Protein AF-A0A536Z5J9-F1 (afdb_monomer)

Nearest PDB structures (foldseek):
  4mo4-assembly2_C  TM=9.804E-01  e=2.304E-07  Pseudomonas aeruginosa
  4mo5-assembly2_C  TM=9.767E-01  e=3.404E-07  Pseudomonas aeruginosa
  4mo5-assembly2_D  TM=9.714E-01  e=3.877E-07  Pseudomonas aeruginosa
  4mo4-assembly2_D  TM=9.731E-01  e=4.137E-07  Pseudomonas aeruginosa
  4mo4-assembly1_B  TM=9.718E-01  e=4.712E-07  Pseudomonas aeruginosa

Solvent-accessible surface area (backbone atoms only — not comparable to full-atom values): 5824 Å² total; per-residue (Å²): 75,44,63,95,79,53,61,31,39,45,39,73,42,67,47,68,93,63,78,80,39,84,76,46,75,41,78,40,72,51,55,70,68,57,39,53,53,50,59,55,51,56,46,96,65,85,66,53,69,63,53,50,52,55,50,49,56,54,47,52,54,49,51,52,51,36,51,51,50,41,28,62,76,68,73,48,63,71,90,78,54,93,76,84,90,75,80,60,74,85,49,75,88,133

Foldseek 3Di:
DADPVQQFDKDWDWDDPDPIDTQWIDTDGDDPVLSVLLVVLLDDDPPNVVSVVVSQVVQVVRVVVRVVVGCVVRVHDPVVDPDDDDPGDDSYDD

pLDDT: mean 94.45, std 5.98, range [65.06, 98.25]

Structure (mmCIF, N/CA/C/O backbone):
data_AF-A0A536Z5J9-F1
#
_entry.id   AF-A0A536Z5J9-F1
#
loop_
_atom_site.group_PDB
_atom_site.id
_atom_site.type_symbol
_atom_site.label_atom_id
_atom_site.label_alt_id
_atom_site.label_comp_id
_atom_site.label_asym_id
_atom_site.label_entity_id
_atom_site.label_seq_id
_atom_site.pdbx_PDB_ins_code
_atom_site.Cartn_x
_atom_site.Cartn_y
_atom_site.Cartn_z
_atom_site.occupancy
_atom_site.B_iso_or_equiv
_atom_site.auth_seq_id
_atom_site.auth_comp_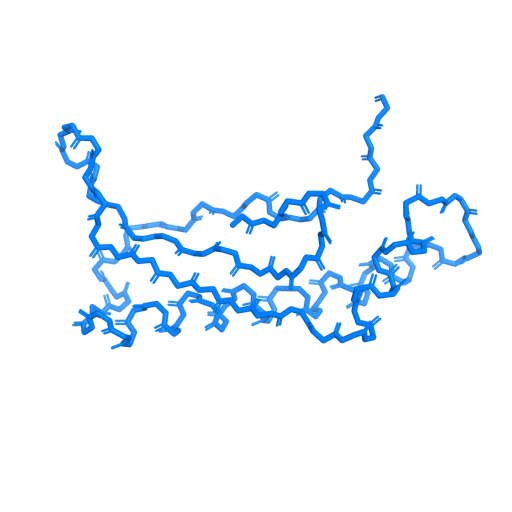id
_atom_site.auth_asym_id
_atom_site.auth_atom_id
_atom_site.pdbx_PDB_model_num
ATOM 1 N N . MET A 1 1 ? 0.590 4.033 2.612 1.00 81.00 1 MET A N 1
ATOM 2 C CA . MET A 1 1 ? 1.557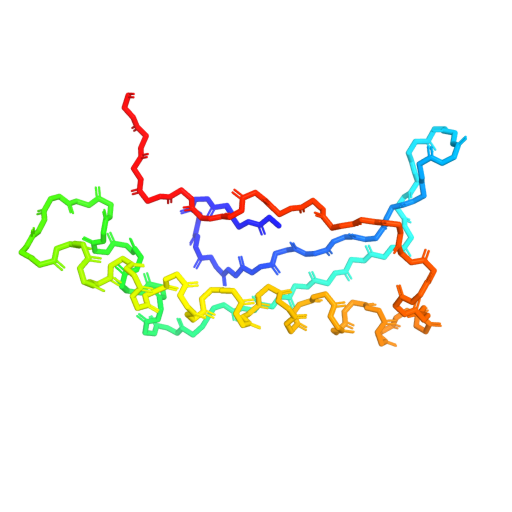 4.930 1.951 1.00 81.00 1 MET A CA 1
ATOM 3 C C . MET A 1 1 ? 2.818 4.126 1.666 1.00 81.00 1 MET A C 1
ATOM 5 O O . MET A 1 1 ? 3.127 3.236 2.442 1.00 81.00 1 MET A O 1
ATOM 9 N N . SER A 1 2 ? 3.508 4.389 0.562 1.00 69.94 2 SER A N 1
ATOM 10 C CA . SER A 1 2 ? 4.846 3.854 0.294 1.00 69.94 2 SER A CA 1
ATOM 11 C C . SER A 1 2 ? 5.704 5.022 -0.162 1.00 69.94 2 SER A C 1
ATOM 13 O O . SER A 1 2 ? 5.394 5.649 -1.176 1.00 69.94 2 SER A O 1
ATOM 15 N N . GLY A 1 3 ? 6.700 5.377 0.647 1.00 70.19 3 GLY A N 1
ATOM 16 C CA . GLY A 1 3 ? 7.596 6.493 0.361 1.00 70.19 3 GLY A CA 1
ATOM 17 C C . GLY A 1 3 ? 8.587 6.184 -0.764 1.00 70.19 3 GLY A C 1
ATOM 18 O O . GLY A 1 3 ? 8.658 5.072 -1.291 1.00 70.19 3 GLY A O 1
ATOM 19 N N . THR A 1 4 ? 9.409 7.173 -1.108 1.00 65.06 4 THR A N 1
ATOM 20 C CA . THR A 1 4 ? 10.461 7.057 -2.136 1.00 65.06 4 THR A CA 1
ATOM 21 C C . THR A 1 4 ? 11.567 6.063 -1.775 1.00 65.06 4 THR A C 1
ATOM 23 O O . THR A 1 4 ? 12.309 5.638 -2.656 1.00 65.06 4 THR A O 1
ATOM 26 N N . SER A 1 5 ? 11.665 5.644 -0.509 1.00 76.06 5 SER A N 1
ATOM 27 C CA . SER A 1 5 ? 12.625 4.631 -0.063 1.00 76.06 5 SER A CA 1
ATOM 28 C C . SER A 1 5 ? 12.279 3.207 -0.526 1.00 76.06 5 SER A C 1
ATOM 30 O O . SER A 1 5 ? 13.148 2.328 -0.512 1.00 76.06 5 SER A O 1
ATOM 32 N N . LEU A 1 6 ? 11.040 2.980 -0.998 1.00 84.38 6 LEU A N 1
ATOM 33 C CA . LEU A 1 6 ? 10.547 1.687 -1.493 1.00 84.38 6 LEU A CA 1
ATOM 34 C C . LEU A 1 6 ? 10.797 0.535 -0.504 1.00 84.38 6 LEU A C 1
ATOM 36 O O . LEU A 1 6 ? 11.127 -0.583 -0.902 1.00 84.38 6 LEU A O 1
ATOM 40 N N . ASP A 1 7 ? 10.692 0.807 0.795 1.00 89.38 7 ASP A N 1
ATOM 41 C CA . ASP A 1 7 ? 10.947 -0.197 1.833 1.00 89.38 7 ASP A CA 1
ATOM 42 C C . ASP A 1 7 ? 9.732 -1.092 2.088 1.00 89.38 7 ASP A C 1
ATOM 44 O O . ASP A 1 7 ? 9.880 -2.259 2.461 1.00 89.38 7 ASP A O 1
ATOM 48 N N . GLY A 1 8 ? 8.526 -0.578 1.847 1.00 94.00 8 GLY A N 1
ATOM 49 C CA . GLY A 1 8 ? 7.293 -1.308 2.087 1.00 94.00 8 GLY A CA 1
ATOM 50 C C . GLY A 1 8 ? 6.050 -0.430 2.082 1.00 94.00 8 GLY A C 1
ATOM 51 O O . GLY A 1 8 ? 6.055 0.707 1.614 1.00 94.00 8 GLY A O 1
ATOM 52 N N . VAL A 1 9 ? 4.977 -0.992 2.629 1.00 96.62 9 VAL A N 1
ATOM 53 C CA . VAL A 1 9 ? 3.680 -0.344 2.804 1.00 96.62 9 VAL A CA 1
ATOM 54 C C . VAL A 1 9 ? 3.504 0.042 4.265 1.00 96.62 9 VAL A C 1
ATOM 56 O O . VAL A 1 9 ? 3.383 -0.827 5.128 1.00 96.62 9 VAL A O 1
ATOM 59 N N . ASP A 1 10 ? 3.397 1.339 4.521 1.00 96.19 10 ASP A N 1
ATOM 60 C CA . ASP A 1 10 ? 2.848 1.869 5.762 1.00 96.19 10 ASP A CA 1
ATOM 61 C C . ASP A 1 10 ? 1.324 1.903 5.680 1.00 96.19 10 ASP A C 1
ATOM 63 O O . ASP A 1 10 ? 0.736 2.400 4.713 1.00 96.19 10 ASP A O 1
ATOM 67 N N . SER A 1 11 ? 0.662 1.406 6.713 1.00 97.06 11 SER A N 1
ATOM 68 C CA . SER A 1 11 ? -0.793 1.411 6.838 1.00 97.06 11 SER A CA 1
ATOM 69 C C . SER A 1 11 ? -1.177 1.974 8.198 1.00 97.06 11 SER A C 1
ATOM 71 O O . SER A 1 11 ? -0.553 1.658 9.211 1.00 97.06 11 SER A O 1
ATOM 73 N N . VAL A 1 12 ? -2.185 2.843 8.211 1.00 97.62 12 VAL A N 1
ATOM 74 C CA . VAL A 1 12 ? -2.685 3.501 9.418 1.00 97.62 12 VAL A CA 1
ATOM 75 C C . VAL A 1 12 ? -4.199 3.430 9.451 1.00 97.62 12 VAL A C 1
ATOM 77 O O . VAL A 1 12 ? -4.854 3.516 8.413 1.00 97.62 12 VAL A O 1
ATOM 80 N N . LEU A 1 13 ? -4.744 3.272 10.652 1.00 98.06 13 LEU A N 1
ATOM 81 C CA . LEU A 1 13 ? -6.173 3.340 10.909 1.00 98.06 13 LEU A CA 1
ATOM 82 C C . LEU A 1 13 ? -6.429 4.620 11.691 1.00 98.06 13 LEU A C 1
ATOM 84 O O . LEU A 1 13 ? -5.785 4.857 12.713 1.00 98.06 13 LEU A O 1
ATOM 88 N N . VAL A 1 14 ? -7.343 5.450 11.203 1.00 97.69 14 VAL A N 1
ATOM 89 C CA . VAL A 1 14 ? -7.579 6.788 11.748 1.00 97.69 14 VAL A CA 1
ATOM 90 C C . VAL A 1 14 ? -9.070 6.978 11.981 1.00 97.69 14 VAL A C 1
ATOM 92 O O . VAL A 1 14 ? -9.880 6.658 11.114 1.00 97.69 14 VAL A O 1
ATOM 95 N N . ASP A 1 15 ? -9.425 7.515 13.143 1.00 96.81 15 ASP A N 1
ATOM 96 C CA . ASP A 1 15 ? -10.755 8.055 13.393 1.00 96.81 15 ASP A CA 1
ATOM 97 C C . ASP A 1 15 ? -10.813 9.505 12.909 1.00 96.81 15 ASP A C 1
ATOM 99 O O . ASP A 1 15 ? -10.010 10.345 13.324 1.00 96.81 15 ASP A O 1
ATOM 103 N N . LEU A 1 16 ? -11.762 9.785 12.018 1.00 96.06 16 LEU A N 1
ATOM 104 C CA . LEU A 1 16 ? -11.957 11.087 11.382 1.00 96.06 16 LEU A CA 1
ATOM 105 C C . LEU A 1 16 ? -13.302 11.732 11.746 1.00 96.06 16 LEU A C 1
ATOM 107 O O . LEU A 1 16 ? -13.690 12.717 11.127 1.00 96.06 16 LEU A O 1
ATOM 111 N N . ARG A 1 17 ? -14.033 11.211 12.743 1.00 94.38 17 ARG A N 1
ATOM 112 C CA . ARG A 1 17 ? -15.322 11.794 13.177 1.00 94.38 17 ARG A CA 1
ATOM 113 C C . ARG A 1 17 ? -15.178 13.186 13.807 1.00 94.38 17 ARG A C 1
ATOM 115 O O . ARG A 1 17 ? -16.161 13.909 13.925 1.00 94.38 17 ARG A O 1
ATOM 122 N N . GLY A 1 18 ? -13.965 13.558 14.208 1.00 93.94 18 GLY A N 1
ATOM 123 C CA . GLY A 1 18 ? -13.611 14.873 14.734 1.00 93.94 18 GLY A CA 1
ATOM 124 C C . GLY A 1 18 ? -12.170 15.222 14.376 1.00 93.94 18 GLY A C 1
ATOM 125 O O . GLY A 1 18 ? -11.750 15.062 13.231 1.00 93.94 18 GLY A O 1
ATOM 126 N N . ARG A 1 19 ? -11.377 15.670 15.359 1.00 96.38 19 ARG A N 1
ATOM 127 C CA . ARG A 1 19 ? -9.931 15.825 15.152 1.00 96.38 19 ARG A CA 1
ATOM 128 C C . ARG A 1 19 ? -9.324 14.453 14.807 1.00 96.38 19 ARG A C 1
ATOM 130 O O . ARG A 1 19 ? -9.590 13.512 15.554 1.00 96.38 19 ARG A O 1
ATOM 137 N N . PRO A 1 20 ? -8.504 14.336 13.743 1.00 96.81 20 PRO A N 1
ATOM 138 C CA . PRO A 1 20 ? -7.905 13.064 13.362 1.00 96.81 20 PRO A CA 1
ATOM 139 C C . PRO A 1 20 ? -7.175 12.397 14.528 1.00 96.81 20 PRO A C 1
ATOM 141 O O . PRO A 1 20 ? -6.316 13.016 15.162 1.00 96.81 20 PRO A O 1
ATOM 144 N N . PHE A 1 21 ? -7.515 11.137 14.792 1.00 96.88 21 PHE A N 1
ATOM 145 C CA . PHE A 1 21 ? -6.921 10.344 15.864 1.00 96.88 21 PHE A CA 1
ATOM 146 C C . PHE A 1 21 ? -6.407 9.007 15.328 1.00 96.88 21 PHE A C 1
ATOM 148 O O . PHE A 1 21 ? -7.146 8.256 14.693 1.00 96.88 21 PHE A O 1
ATOM 155 N N . LEU A 1 22 ? -5.129 8.706 15.573 1.00 97.19 22 LEU A N 1
ATOM 156 C CA . LEU A 1 22 ? -4.492 7.471 15.119 1.00 97.19 22 LEU A CA 1
ATOM 157 C C . LEU A 1 22 ? -4.904 6.301 16.022 1.00 97.19 22 LEU A C 1
ATOM 159 O O . LEU A 1 22 ? -4.532 6.254 17.190 1.00 97.19 22 LEU A O 1
ATOM 163 N N . LEU A 1 23 ? -5.636 5.342 15.461 1.00 96.56 23 LEU A N 1
ATOM 164 C CA . LEU A 1 23 ? -6.087 4.130 16.148 1.00 96.56 23 LEU A CA 1
ATOM 165 C C . LEU A 1 23 ? -5.063 2.993 16.064 1.00 96.56 23 LEU A C 1
ATOM 167 O O . LEU A 1 23 ? -4.991 2.148 16.953 1.00 96.56 23 LEU A O 1
ATOM 171 N N . GLY A 1 24 ? -4.278 2.953 14.988 1.00 96.50 24 GLY A N 1
ATOM 172 C CA . GLY A 1 24 ? -3.328 1.874 14.761 1.00 96.50 24 GLY A CA 1
ATOM 173 C C . GLY A 1 24 ? -2.406 2.125 13.583 1.00 96.50 24 GLY A C 1
ATOM 174 O O . GLY A 1 24 ? -2.715 2.915 12.691 1.00 96.50 24 GLY A O 1
ATOM 175 N N . ALA A 1 25 ? -1.275 1.425 13.586 1.00 97.00 25 ALA A N 1
ATOM 176 C CA . ALA A 1 25 ? -0.291 1.466 12.516 1.00 97.00 25 ALA A CA 1
ATOM 177 C C . ALA A 1 25 ? 0.359 0.092 12.312 1.00 97.00 25 ALA A C 1
ATOM 179 O O . ALA A 1 25 ? 0.600 -0.674 13.260 1.00 97.00 25 ALA A O 1
ATOM 180 N N . ALA A 1 26 ? 0.671 -0.211 11.058 1.00 96.00 26 ALA A N 1
ATOM 181 C CA . ALA A 1 26 ? 1.374 -1.417 10.664 1.00 96.00 26 ALA A CA 1
ATOM 182 C C . ALA A 1 26 ? 2.247 -1.160 9.434 1.00 96.00 26 ALA A C 1
ATOM 184 O O . ALA A 1 26 ? 1.897 -0.368 8.558 1.00 96.00 26 ALA A O 1
ATOM 185 N N . PHE A 1 27 ? 3.360 -1.885 9.376 1.00 95.75 27 PHE A N 1
ATOM 186 C CA . PHE A 1 27 ? 4.296 -1.872 8.263 1.00 95.75 27 PHE A CA 1
ATOM 187 C C . PHE A 1 27 ? 4.376 -3.262 7.630 1.00 95.75 27 PHE A C 1
ATOM 189 O O . PHE A 1 27 ? 4.440 -4.278 8.332 1.00 95.75 27 PHE A O 1
ATOM 196 N N . LEU A 1 28 ? 4.386 -3.305 6.301 1.00 96.31 28 LEU A N 1
ATOM 197 C CA . LEU A 1 28 ? 4.584 -4.518 5.517 1.00 96.31 28 LEU A CA 1
ATOM 198 C C . LEU A 1 28 ? 5.760 -4.310 4.552 1.00 96.31 28 LEU A C 1
ATOM 200 O O . LEU A 1 28 ? 5.604 -3.551 3.595 1.00 96.31 28 LEU A O 1
ATOM 204 N N . PRO A 1 29 ? 6.911 -4.980 4.749 1.00 95.94 29 PRO A N 1
ATOM 205 C CA . PRO A 1 29 ? 8.060 -4.797 3.870 1.00 95.94 29 PRO A CA 1
ATOM 206 C C . PRO A 1 29 ? 7.778 -5.316 2.461 1.00 95.94 29 PRO A C 1
ATOM 208 O O . PRO A 1 29 ? 7.090 -6.329 2.283 1.00 95.94 29 PRO A O 1
ATOM 211 N N . TYR A 1 30 ? 8.359 -4.660 1.459 1.00 95.50 30 TYR A N 1
ATOM 212 C CA . TYR A 1 30 ? 8.299 -5.156 0.089 1.00 95.50 30 TYR A CA 1
ATOM 213 C C . TYR A 1 30 ? 9.179 -6.391 -0.118 1.00 95.50 30 TYR A C 1
ATOM 215 O O . TYR A 1 30 ? 10.289 -6.472 0.421 1.00 95.50 30 TYR A O 1
ATOM 223 N N . PRO A 1 31 ? 8.740 -7.341 -0.965 1.00 96.25 31 PRO A N 1
ATOM 224 C CA . PRO A 1 31 ? 9.641 -8.329 -1.534 1.00 96.25 31 PRO A CA 1
ATOM 225 C C . PRO A 1 31 ? 10.804 -7.638 -2.254 1.00 96.25 31 PRO A C 1
ATOM 227 O O . PRO A 1 31 ? 10.613 -6.656 -2.977 1.00 96.25 31 PRO A O 1
ATOM 230 N N . LYS A 1 32 ? 12.022 -8.173 -2.102 1.00 95.38 32 LYS A N 1
ATOM 231 C CA . LYS A 1 32 ? 13.224 -7.613 -2.750 1.00 95.38 32 LYS A CA 1
ATOM 232 C C . LYS A 1 32 ? 13.073 -7.512 -4.276 1.00 95.38 32 LYS A C 1
ATOM 234 O O . LYS A 1 32 ? 13.540 -6.545 -4.871 1.00 95.38 32 LYS A O 1
ATOM 239 N N . SER A 1 33 ? 12.395 -8.483 -4.893 1.00 96.12 33 SER A N 1
ATOM 240 C CA . SER A 1 33 ? 12.086 -8.515 -6.331 1.00 96.12 33 SER A CA 1
ATOM 241 C C . SER A 1 33 ? 11.206 -7.345 -6.770 1.00 96.12 33 SER A C 1
ATOM 243 O O . SER A 1 33 ? 11.490 -6.697 -7.779 1.00 96.12 33 SER A O 1
ATOM 245 N N . LEU A 1 34 ? 10.167 -7.041 -5.991 1.00 96.00 34 LEU A N 1
ATOM 246 C CA . LEU A 1 34 ? 9.281 -5.919 -6.263 1.00 96.00 34 LEU A CA 1
ATOM 247 C C . LEU A 1 34 ? 10.023 -4.593 -6.109 1.00 96.00 34 LEU A C 1
ATOM 249 O O . LEU A 1 34 ? 9.957 -3.760 -7.008 1.00 96.00 34 LEU A O 1
ATOM 253 N N . LYS A 1 35 ? 10.806 -4.427 -5.032 1.00 95.31 35 LYS A N 1
ATOM 254 C CA . LYS A 1 35 ? 11.645 -3.232 -4.835 1.00 95.31 35 LYS A CA 1
ATOM 255 C C . LYS A 1 35 ? 12.567 -2.990 -6.034 1.00 95.31 35 LYS A C 1
ATOM 257 O O . LYS A 1 35 ? 12.613 -1.878 -6.550 1.00 95.31 35 LYS A O 1
ATOM 262 N N . ALA A 1 36 ? 13.250 -4.030 -6.516 1.00 94.62 36 ALA A N 1
ATOM 263 C CA . ALA A 1 36 ? 14.118 -3.934 -7.690 1.00 94.62 36 ALA A CA 1
ATOM 264 C C . ALA A 1 36 ? 13.345 -3.556 -8.966 1.00 94.62 36 ALA A C 1
ATOM 266 O O . ALA A 1 36 ? 13.813 -2.737 -9.755 1.00 94.62 36 ALA A O 1
ATOM 267 N N . THR A 1 37 ? 12.146 -4.112 -9.153 1.00 95.19 37 THR A N 1
ATOM 268 C CA . THR A 1 37 ? 11.290 -3.792 -10.304 1.00 95.19 37 THR A CA 1
ATOM 269 C C . THR A 1 37 ? 10.839 -2.335 -10.282 1.00 95.19 37 THR A C 1
ATOM 271 O O . THR A 1 37 ? 10.940 -1.659 -11.301 1.00 95.19 37 THR A O 1
ATOM 274 N N . LEU A 1 38 ? 10.396 -1.836 -9.127 1.00 94.38 38 LEU A N 1
ATOM 275 C CA . LEU A 1 38 ? 9.949 -0.452 -8.964 1.00 94.38 38 LEU A CA 1
ATOM 276 C C . LEU A 1 38 ? 11.099 0.542 -9.158 1.00 94.38 38 LEU A C 1
ATOM 278 O O . LEU A 1 38 ? 10.934 1.509 -9.895 1.00 94.38 38 LEU A O 1
ATOM 282 N N . LEU A 1 39 ? 12.281 0.255 -8.597 1.00 94.00 39 LEU A N 1
ATOM 283 C CA . LEU A 1 39 ? 13.486 1.060 -8.827 1.00 94.00 39 LEU A CA 1
ATOM 284 C C . LEU A 1 39 ? 13.839 1.144 -10.314 1.00 94.00 39 LEU A C 1
ATOM 286 O O . LEU A 1 39 ? 14.139 2.221 -10.817 1.00 94.00 39 LEU A O 1
ATOM 290 N N . ALA A 1 40 ? 13.767 0.024 -11.033 1.00 94.00 40 ALA A N 1
ATOM 291 C CA . ALA A 1 40 ? 14.056 -0.001 -12.462 1.00 94.00 40 ALA A CA 1
ATOM 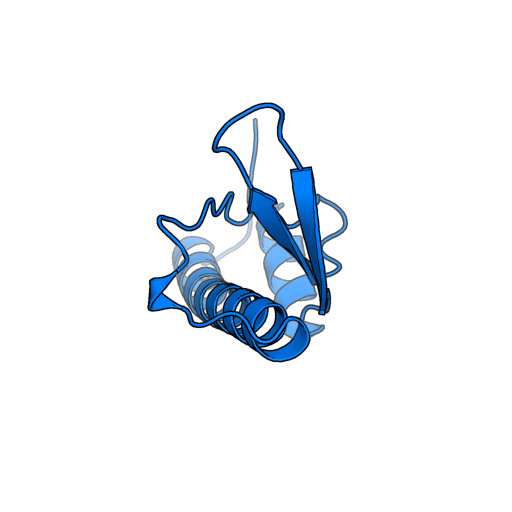292 C C . ALA A 1 40 ? 13.017 0.755 -13.309 1.00 94.00 40 ALA A C 1
ATOM 294 O O . ALA A 1 40 ? 13.339 1.148 -14.423 1.00 94.00 40 ALA A O 1
ATOM 295 N N . LEU A 1 41 ? 11.789 0.940 -12.811 1.00 94.56 41 LEU A N 1
ATOM 296 C CA . LEU A 1 41 ? 10.743 1.713 -13.487 1.00 94.56 41 LEU A CA 1
ATOM 297 C C . LEU A 1 41 ? 10.871 3.230 -13.251 1.00 94.56 41 LEU A C 1
ATOM 299 O O . LEU A 1 41 ? 10.227 4.009 -13.957 1.00 94.56 41 LEU A O 1
ATOM 303 N N . HIS A 1 42 ? 11.701 3.676 -12.301 1.00 93.25 42 HIS A N 1
ATOM 304 C CA . HIS A 1 42 ? 11.986 5.106 -12.128 1.00 93.25 42 HIS A CA 1
ATOM 305 C C . HIS A 1 42 ? 12.711 5.693 -13.348 1.00 93.25 42 HIS A C 1
ATOM 307 O O . HIS A 1 42 ? 12.441 6.829 -13.743 1.00 93.25 42 HIS A O 1
ATOM 313 N N . GLU A 1 43 ? 13.554 4.885 -13.990 1.00 92.69 43 GLU A N 1
ATOM 314 C CA . GLU A 1 43 ? 14.285 5.225 -15.209 1.00 92.69 43 GLU A CA 1
ATOM 315 C C . GLU A 1 43 ? 13.587 4.692 -16.458 1.00 92.69 43 GLU A C 1
ATOM 317 O O . GLU A 1 43 ? 12.896 3.676 -16.402 1.00 92.69 43 GLU A O 1
ATOM 322 N N . THR A 1 44 ? 13.804 5.354 -17.600 1.00 93.38 44 THR A N 1
ATOM 323 C CA . THR A 1 44 ? 13.310 4.859 -18.890 1.00 93.38 44 THR A CA 1
ATOM 324 C C . THR A 1 44 ? 13.975 3.523 -19.231 1.00 93.38 44 THR A C 1
ATOM 326 O O . THR A 1 44 ? 15.198 3.429 -19.317 1.00 93.38 44 THR A O 1
ATOM 329 N N . SER A 1 4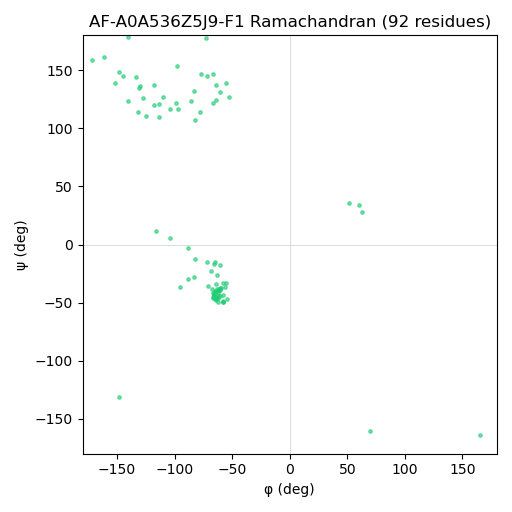5 ? 13.179 2.490 -19.488 1.00 91.62 45 SER A N 1
ATOM 330 C CA . SER A 1 45 ? 13.652 1.153 -19.852 1.00 91.62 45 SER A CA 1
ATOM 331 C C . SER A 1 45 ? 12.781 0.499 -20.934 1.00 91.62 45 SER A C 1
ATOM 333 O O . SER A 1 45 ? 11.833 1.093 -21.442 1.00 91.62 45 SER A O 1
ATOM 335 N N . ARG A 1 46 ? 13.130 -0.719 -21.367 1.00 95.50 46 ARG A N 1
ATOM 336 C CA . ARG A 1 46 ? 12.293 -1.481 -22.309 1.00 95.50 46 ARG A CA 1
ATOM 337 C C . ARG A 1 46 ? 11.093 -2.090 -21.582 1.00 95.50 46 ARG A C 1
ATOM 339 O O . ARG A 1 46 ? 11.214 -2.512 -20.433 1.00 95.50 46 ARG A O 1
ATOM 346 N N . ASP A 1 47 ? 9.977 -2.186 -22.304 1.00 95.44 47 ASP A N 1
ATOM 347 C CA . AS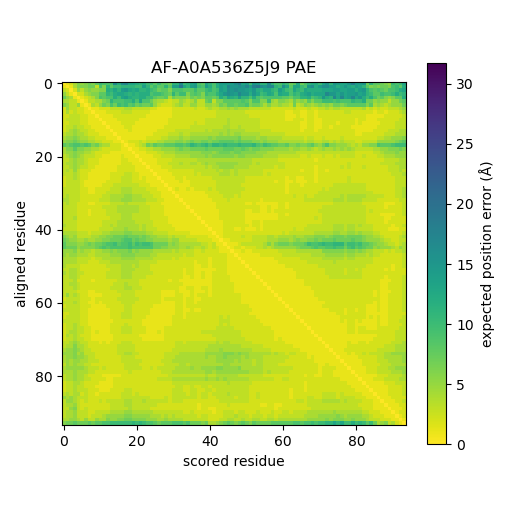P A 1 47 ? 8.765 -2.896 -21.871 1.00 95.44 47 ASP A CA 1
ATOM 348 C C . ASP A 1 47 ? 8.135 -2.356 -20.565 1.00 95.44 47 ASP A C 1
ATOM 350 O O . ASP A 1 47 ? 7.585 -3.092 -19.744 1.00 95.44 47 ASP A O 1
ATOM 354 N N . GLU A 1 48 ? 8.223 -1.039 -20.343 1.00 95.75 48 GLU A N 1
ATOM 355 C CA . GLU A 1 48 ? 7.783 -0.407 -19.087 1.00 95.75 48 GLU A CA 1
ATOM 356 C C . GLU A 1 48 ? 6.304 -0.620 -18.790 1.00 95.75 48 GLU A C 1
ATOM 358 O O . GLU A 1 48 ? 5.946 -0.818 -17.635 1.00 95.75 48 GLU A O 1
ATOM 363 N N . LEU A 1 49 ? 5.445 -0.600 -19.812 1.00 96.50 49 LEU A N 1
ATOM 364 C CA . LEU A 1 49 ? 4.000 -0.740 -19.629 1.00 96.50 49 LEU A CA 1
ATOM 365 C C . LEU A 1 49 ? 3.637 -2.114 -19.063 1.00 96.50 49 LEU A C 1
ATOM 367 O O . LEU A 1 49 ? 2.891 -2.204 -18.088 1.00 96.50 49 LEU A O 1
ATOM 371 N N . HIS A 1 50 ? 4.195 -3.181 -19.639 1.00 97.31 50 HIS A N 1
ATOM 372 C CA . HIS A 1 50 ? 3.954 -4.539 -19.170 1.00 97.31 50 HIS A CA 1
ATOM 373 C C . HIS A 1 50 ? 4.509 -4.738 -17.755 1.00 97.31 50 HIS A C 1
ATOM 375 O O . HIS A 1 50 ? 3.802 -5.208 -16.861 1.00 97.31 50 HIS A O 1
ATOM 381 N N . ARG A 1 51 ? 5.750 -4.298 -17.519 1.00 96.44 51 ARG A N 1
ATOM 382 C CA . ARG A 1 51 ? 6.403 -4.401 -16.207 1.00 96.44 51 ARG A CA 1
ATOM 383 C C . ARG A 1 51 ? 5.668 -3.601 -15.129 1.00 96.44 51 ARG A C 1
ATOM 385 O O . ARG A 1 51 ? 5.480 -4.110 -14.026 1.00 96.44 51 ARG A O 1
ATOM 392 N N . ALA A 1 52 ? 5.215 -2.387 -15.445 1.00 96.94 52 ALA A N 1
ATOM 393 C CA . ALA A 1 52 ? 4.434 -1.555 -14.535 1.00 96.94 52 ALA A CA 1
ATOM 394 C C . ALA A 1 52 ? 3.071 -2.182 -14.218 1.00 96.94 52 ALA A C 1
ATOM 396 O O . ALA A 1 52 ? 2.655 -2.168 -13.062 1.00 96.94 52 ALA A O 1
ATOM 397 N N . ALA A 1 53 ? 2.400 -2.788 -15.204 1.00 97.81 53 ALA A N 1
ATOM 398 C CA . ALA A 1 53 ? 1.137 -3.487 -14.979 1.00 97.81 53 ALA A CA 1
ATOM 399 C C . ALA A 1 53 ? 1.306 -4.685 -14.027 1.00 97.81 53 ALA A C 1
ATOM 401 O O . ALA A 1 53 ? 0.546 -4.823 -13.067 1.00 97.81 53 ALA A O 1
ATOM 402 N N . LEU A 1 54 ? 2.334 -5.515 -14.240 1.00 98.00 54 LEU A N 1
ATOM 403 C CA . LEU A 1 54 ? 2.630 -6.650 -13.359 1.00 98.00 54 LEU A CA 1
ATOM 404 C C . LEU A 1 54 ? 2.985 -6.197 -11.936 1.00 98.00 54 LEU A C 1
ATOM 406 O O . LEU A 1 54 ? 2.430 -6.722 -10.968 1.00 98.00 54 LEU A O 1
ATOM 410 N N . ALA A 1 55 ? 3.845 -5.183 -11.803 1.00 97.00 55 ALA A N 1
ATOM 411 C CA . ALA A 1 55 ? 4.189 -4.598 -10.509 1.00 97.00 55 ALA A CA 1
ATOM 412 C C . ALA A 1 55 ? 2.960 -3.995 -9.804 1.00 97.00 55 ALA A C 1
ATOM 414 O O . ALA A 1 55 ? 2.808 -4.151 -8.594 1.00 97.00 55 ALA A O 1
ATOM 415 N N . GLY A 1 56 ? 2.048 -3.360 -10.545 1.00 97.50 56 GLY A N 1
ATOM 416 C CA . GLY A 1 56 ? 0.796 -2.817 -10.013 1.00 97.50 56 GLY A CA 1
ATOM 417 C C . GLY A 1 56 ? -0.136 -3.891 -9.440 1.00 97.50 56 GLY A C 1
ATOM 418 O O . GLY A 1 56 ? -0.739 -3.687 -8.386 1.00 97.50 56 GLY A O 1
ATOM 419 N N . ILE A 1 57 ? -0.214 -5.062 -10.081 1.00 98.19 57 ILE A N 1
ATOM 420 C CA . ILE A 1 57 ? -0.967 -6.216 -9.563 1.00 98.19 57 ILE A CA 1
ATOM 421 C C . ILE A 1 57 ? -0.335 -6.747 -8.269 1.00 98.19 57 ILE A C 1
ATOM 423 O O . ILE A 1 57 ? -1.043 -7.101 -7.327 1.00 98.19 57 ILE A O 1
ATOM 427 N N . GLU A 1 58 ? 0.993 -6.824 -8.202 1.00 97.69 58 GLU A N 1
ATOM 428 C CA . GLU A 1 58 ? 1.680 -7.261 -6.984 1.00 97.69 58 GLU A CA 1
ATOM 429 C C . GLU A 1 58 ? 1.483 -6.261 -5.833 1.00 97.69 58 GLU A C 1
ATOM 431 O O . GLU A 1 58 ? 1.151 -6.655 -4.712 1.00 97.69 58 GLU A O 1
ATOM 436 N N . LEU A 1 59 ? 1.599 -4.962 -6.123 1.00 97.12 59 LEU A N 1
ATOM 437 C CA . LEU A 1 59 ? 1.363 -3.889 -5.161 1.00 97.12 59 LEU A CA 1
ATOM 438 C C . LEU A 1 59 ? -0.065 -3.897 -4.616 1.00 97.12 59 LEU A C 1
ATOM 440 O O . LEU A 1 59 ? -0.240 -3.784 -3.406 1.00 97.12 59 LEU A O 1
ATOM 444 N N . SER A 1 60 ? -1.085 -4.074 -5.462 1.00 97.44 60 SER A N 1
ATOM 445 C CA . SER A 1 60 ? -2.480 -4.085 -5.002 1.00 97.44 60 SER A CA 1
ATOM 446 C C . SER A 1 60 ? -2.748 -5.213 -4.001 1.00 97.44 60 SER A C 1
ATOM 448 O O . SER A 1 60 ? -3.395 -4.990 -2.976 1.00 97.44 60 SER A O 1
ATOM 450 N N . ARG A 1 61 ? -2.163 -6.397 -4.225 1.00 97.94 61 ARG A N 1
ATOM 451 C CA . ARG A 1 61 ? -2.216 -7.519 -3.273 1.00 97.94 61 ARG A CA 1
ATOM 452 C C . ARG A 1 61 ? -1.502 -7.195 -1.963 1.00 97.94 61 ARG A C 1
ATOM 454 O O . ARG A 1 61 ? -1.998 -7.553 -0.897 1.00 97.94 61 ARG A O 1
ATOM 461 N N . LEU A 1 62 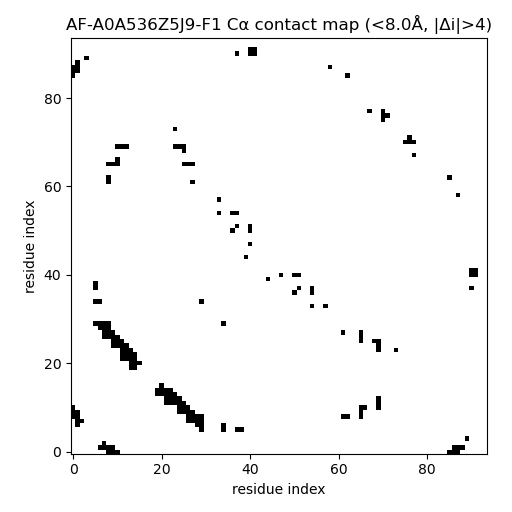? -0.357 -6.515 -2.019 1.00 97.25 62 LEU A N 1
ATOM 462 C CA . LEU A 1 62 ? 0.360 -6.080 -0.817 1.00 97.25 62 LEU A CA 1
ATOM 463 C C . LEU A 1 62 ? -0.412 -5.011 -0.041 1.00 97.25 62 LEU A C 1
ATOM 465 O O . LEU A 1 62 ? -0.433 -5.068 1.184 1.00 97.25 62 LEU A O 1
ATOM 469 N N . TYR A 1 63 ? -1.082 -4.082 -0.721 1.00 97.75 63 TYR A N 1
ATOM 470 C CA . TYR A 1 63 ? -1.930 -3.082 -0.075 1.00 97.75 63 TYR A CA 1
ATOM 471 C C . TYR A 1 63 ? -3.130 -3.721 0.621 1.00 97.75 63 TYR A C 1
ATOM 473 O O . TYR A 1 63 ? -3.383 -3.400 1.781 1.00 97.75 63 TYR A O 1
ATOM 481 N N . ALA A 1 64 ? -3.811 -4.664 -0.039 1.00 97.88 64 ALA A N 1
ATOM 482 C CA . ALA A 1 64 ? -4.888 -5.436 0.579 1.00 97.88 64 ALA A CA 1
ATOM 483 C C . ALA A 1 64 ? -4.384 -6.178 1.826 1.00 97.88 64 ALA A C 1
ATOM 485 O O . ALA A 1 64 ? -4.915 -5.999 2.917 1.00 97.88 64 ALA A O 1
ATOM 486 N N . LYS A 1 65 ? -3.258 -6.891 1.703 1.00 97.94 65 LYS A N 1
ATOM 487 C CA . LYS A 1 65 ? -2.631 -7.603 2.823 1.00 97.94 65 LYS A CA 1
ATOM 488 C C . LYS A 1 65 ? -2.213 -6.679 3.970 1.00 97.94 65 LYS A C 1
ATOM 490 O O . LYS A 1 65 ? -2.284 -7.078 5.129 1.00 97.94 65 LYS A O 1
ATOM 495 N N . ALA A 1 66 ? -1.724 -5.477 3.670 1.00 97.44 66 ALA A N 1
ATOM 496 C CA . ALA A 1 66 ? -1.362 -4.495 4.687 1.00 97.44 66 ALA A CA 1
ATOM 497 C C . ALA A 1 66 ? -2.604 -3.995 5.441 1.00 97.44 66 ALA A C 1
ATOM 499 O O . ALA A 1 66 ? -2.564 -3.904 6.666 1.00 97.44 66 ALA A O 1
ATOM 500 N N . ALA A 1 67 ? -3.707 -3.738 4.727 1.00 97.75 67 ALA A N 1
ATOM 501 C CA . ALA A 1 67 ? -4.982 -3.370 5.333 1.00 97.75 67 ALA A CA 1
ATOM 502 C C . ALA A 1 67 ? -5.528 -4.496 6.226 1.00 97.75 67 ALA A C 1
ATOM 504 O O . ALA A 1 67 ? -5.820 -4.243 7.393 1.00 97.75 67 ALA A O 1
ATOM 505 N N . ASP A 1 68 ? -5.570 -5.735 5.729 1.00 97.62 68 ASP A N 1
ATOM 506 C CA . ASP A 1 68 ? -6.037 -6.893 6.502 1.00 97.62 68 ASP A CA 1
ATOM 507 C C . ASP A 1 68 ? -5.209 -7.077 7.778 1.00 97.62 68 ASP A C 1
ATOM 509 O O . ASP A 1 68 ? -5.757 -7.132 8.876 1.00 97.62 68 ASP A O 1
ATOM 513 N N . ARG A 1 69 ? -3.873 -7.051 7.666 1.00 97.38 69 ARG A N 1
ATOM 514 C CA . ARG A 1 69 ? -2.976 -7.172 8.826 1.00 97.38 69 ARG A CA 1
ATOM 515 C C . ARG A 1 69 ? -3.169 -6.065 9.851 1.00 97.38 69 ARG A C 1
ATOM 517 O O . ARG A 1 69 ? -3.06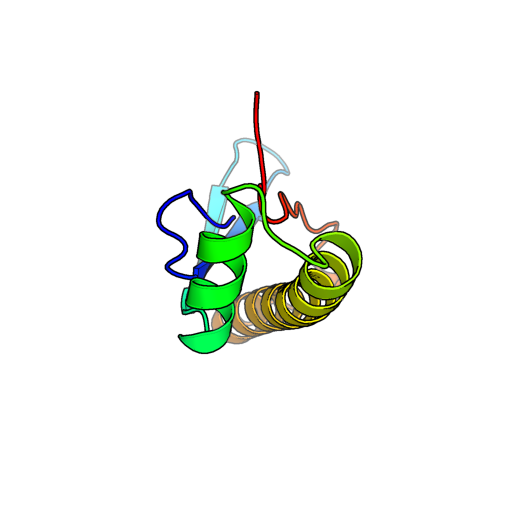2 -6.324 11.046 1.00 97.38 69 ARG A O 1
ATOM 524 N N . LEU A 1 70 ? -3.397 -4.832 9.405 1.00 98.25 70 LEU A N 1
ATOM 525 C CA . LEU A 1 70 ? -3.662 -3.711 10.299 1.00 98.25 70 LEU A CA 1
ATOM 526 C C . LEU A 1 70 ? -4.969 -3.933 11.071 1.00 98.25 70 LEU A C 1
ATOM 528 O O . LEU A 1 70 ? -5.003 -3.746 12.285 1.00 98.25 70 LEU A O 1
ATOM 532 N N . LEU A 1 71 ? -6.024 -4.355 10.377 1.00 98.00 71 LEU A N 1
ATOM 533 C CA . LEU A 1 71 ? -7.328 -4.613 10.979 1.00 98.00 71 LEU A CA 1
ATOM 534 C C . LEU A 1 71 ? -7.292 -5.797 11.947 1.00 98.00 71 LEU A C 1
ATOM 536 O O . LEU A 1 71 ? -7.760 -5.665 13.076 1.00 98.00 71 LEU A O 1
ATOM 540 N N . GLU A 1 72 ? -6.667 -6.907 11.551 1.00 97.38 72 GLU A N 1
ATOM 541 C CA . GLU A 1 72 ? -6.453 -8.084 12.398 1.00 97.38 72 GLU A CA 1
ATOM 542 C C . GLU A 1 72 ? -5.667 -7.727 13.663 1.00 97.38 72 GLU A C 1
ATOM 544 O O . GLU A 1 72 ? -6.104 -8.031 14.772 1.00 97.38 72 GLU A O 1
ATOM 549 N N . LYS A 1 73 ? -4.541 -7.015 13.513 1.00 97.06 73 LYS A N 1
ATOM 550 C CA . LYS A 1 73 ? -3.678 -6.600 14.630 1.00 97.06 73 LYS A CA 1
ATOM 551 C C . LYS A 1 73 ? -4.422 -5.759 15.670 1.00 97.06 73 LYS A C 1
ATOM 553 O O . LYS A 1 73 ? -4.093 -5.832 16.851 1.00 97.06 73 LYS A O 1
ATOM 558 N N . HIS A 1 74 ? -5.390 -4.955 15.239 1.00 95.88 74 HIS A N 1
ATOM 559 C CA . HIS A 1 74 ? -6.157 -4.066 16.112 1.00 95.88 74 HIS A CA 1
ATOM 560 C C . HIS A 1 74 ? -7.573 -4.582 16.424 1.00 95.88 74 HIS A C 1
ATOM 562 O O . HIS A 1 74 ? -8.341 -3.878 17.076 1.00 95.88 74 HIS A O 1
ATOM 568 N N . GLY A 1 75 ? -7.927 -5.798 15.990 1.00 96.19 75 GLY A N 1
ATOM 569 C CA . GLY A 1 75 ? -9.233 -6.409 16.251 1.00 96.19 75 GLY A CA 1
ATOM 570 C C . GLY A 1 75 ? -10.416 -5.649 15.638 1.00 96.19 75 GLY A C 1
ATOM 571 O O . GLY A 1 75 ? -11.518 -5.687 16.185 1.00 96.19 75 GLY A O 1
ATOM 572 N N . ILE A 1 76 ? -10.206 -4.933 14.530 1.00 96.38 76 ILE A N 1
ATOM 573 C CA . ILE A 1 76 ? -11.231 -4.098 13.896 1.00 96.38 76 ILE A CA 1
ATOM 574 C C . ILE A 1 76 ? -11.870 -4.851 12.723 1.00 96.38 76 ILE A C 1
ATOM 576 O O . ILE A 1 76 ? -11.176 -5.205 11.774 1.00 96.38 76 ILE A O 1
ATOM 580 N N . PRO A 1 77 ? -13.196 -5.068 12.717 1.00 96.81 77 PRO A N 1
ATOM 581 C CA . PRO A 1 77 ? -13.878 -5.643 11.563 1.00 96.81 77 PRO A CA 1
ATOM 582 C C . PRO A 1 77 ? -13.786 -4.729 10.334 1.00 96.81 77 PRO A C 1
ATOM 584 O O . PRO A 1 77 ? -14.066 -3.536 10.439 1.00 96.81 77 PRO A O 1
ATOM 587 N N . ALA A 1 78 ? -13.521 -5.290 9.150 1.00 96.81 78 ALA A N 1
ATOM 588 C CA . ALA A 1 78 ? -13.443 -4.520 7.900 1.00 96.81 78 ALA A CA 1
ATOM 589 C C . ALA A 1 78 ? -14.711 -3.698 7.600 1.00 96.81 78 ALA A C 1
ATOM 591 O O . ALA A 1 78 ? -14.616 -2.578 7.111 1.00 96.81 78 ALA A O 1
ATOM 592 N N . ARG A 1 79 ? -15.898 -4.195 7.984 1.00 97.50 79 ARG A N 1
ATOM 593 C CA . ARG A 1 79 ? -17.177 -3.465 7.852 1.00 97.50 79 ARG A CA 1
ATOM 594 C C . ARG A 1 79 ? -17.237 -2.140 8.629 1.00 97.50 79 ARG A C 1
ATOM 596 O O . ARG A 1 79 ? -18.122 -1.337 8.369 1.00 97.50 79 ARG A O 1
ATOM 603 N N . ASN A 1 80 ? -16.340 -1.933 9.595 1.00 96.38 80 ASN A N 1
ATOM 604 C CA . ASN A 1 80 ? -16.256 -0.698 10.376 1.00 96.38 80 ASN A CA 1
ATOM 605 C C . ASN A 1 80 ? -15.347 0.352 9.710 1.00 96.38 80 ASN A C 1
ATOM 607 O O . ASN A 1 80 ? -15.201 1.451 10.240 1.00 96.38 80 ASN A O 1
ATOM 611 N N . VAL A 1 81 ? -14.717 0.025 8.578 1.00 97.38 81 VAL A N 1
ATOM 612 C CA . VAL A 1 81 ? -13.886 0.944 7.797 1.00 97.38 81 VAL A CA 1
ATOM 613 C C . VAL A 1 81 ? -14.724 1.521 6.663 1.00 97.38 81 VAL A C 1
ATOM 615 O O . VAL A 1 81 ? -15.154 0.792 5.774 1.00 97.38 81 VAL A O 1
ATOM 618 N N . SER A 1 82 ? -14.935 2.837 6.666 1.00 97.62 82 SER A N 1
ATOM 619 C CA . SER A 1 82 ? -15.744 3.497 5.632 1.00 97.62 82 SER A CA 1
ATOM 620 C C . SER A 1 82 ? -15.057 3.539 4.264 1.00 97.62 82 SER A C 1
ATOM 622 O O . SER A 1 82 ? -15.727 3.462 3.239 1.00 97.62 82 SER A O 1
ATOM 624 N N . ALA A 1 83 ? -13.731 3.709 4.236 1.00 97.31 83 ALA A N 1
ATOM 625 C CA . ALA A 1 83 ? -12.945 3.805 3.008 1.00 97.31 83 ALA A CA 1
ATOM 626 C C . ALA A 1 83 ? -11.456 3.531 3.269 1.00 97.31 83 ALA A C 1
ATOM 628 O O . ALA A 1 83 ? -10.974 3.665 4.394 1.00 97.31 83 ALA A O 1
ATOM 629 N N . ILE A 1 84 ? -10.716 3.217 2.202 1.00 97.06 84 ILE A N 1
ATOM 630 C CA . ILE A 1 84 ? -9.253 3.120 2.213 1.00 97.06 84 ILE A CA 1
ATOM 631 C C . ILE A 1 84 ? -8.681 4.235 1.339 1.00 97.06 84 ILE A C 1
ATOM 633 O O . ILE A 1 84 ? -8.941 4.295 0.139 1.00 97.06 84 ILE A O 1
ATOM 637 N N . GLY A 1 85 ? -7.852 5.090 1.936 1.00 96.69 85 GLY A N 1
ATOM 638 C CA . GLY A 1 85 ? -7.003 6.017 1.194 1.00 96.69 85 GLY A CA 1
ATOM 639 C C . GLY A 1 85 ? -5.734 5.309 0.724 1.00 96.69 85 GLY A C 1
ATOM 640 O O . GLY A 1 85 ? -4.848 5.024 1.530 1.00 96.69 85 GLY A O 1
ATOM 641 N N . CYS A 1 86 ? -5.628 5.029 -0.575 1.00 95.56 86 CYS A N 1
ATOM 642 C CA . CYS A 1 86 ? -4.441 4.417 -1.165 1.00 95.56 86 CYS A CA 1
ATOM 643 C C . CYS A 1 86 ? -3.748 5.406 -2.105 1.00 95.56 86 CYS A C 1
ATOM 645 O O . CYS A 1 86 ? -4.243 5.690 -3.188 1.00 95.56 86 CYS A O 1
ATOM 647 N N . HIS A 1 87 ? -2.579 5.902 -1.700 1.00 93.88 87 HIS A N 1
ATOM 648 C CA . HIS A 1 87 ? -1.738 6.750 -2.552 1.00 93.88 87 HIS A CA 1
ATOM 649 C C . HIS A 1 87 ? -1.249 6.011 -3.814 1.00 93.88 87 HIS A C 1
ATOM 651 O O . HIS A 1 87 ? -0.934 6.631 -4.825 1.00 93.88 87 HIS A O 1
ATOM 657 N N . GLY A 1 88 ? -1.156 4.680 -3.746 1.00 92.88 88 GLY A N 1
ATOM 658 C CA . GLY A 1 88 ? -0.437 3.881 -4.730 1.00 92.88 88 GLY A CA 1
ATOM 659 C C . GLY A 1 88 ? 1.075 4.091 -4.638 1.00 92.88 88 GLY A C 1
ATOM 660 O O . GLY A 1 88 ? 1.601 4.566 -3.624 1.00 92.88 88 GLY A O 1
ATOM 661 N N . GLN A 1 89 ? 1.767 3.732 -5.716 1.00 94.50 89 GLN A N 1
ATOM 662 C CA . GLN A 1 89 ? 3.209 3.882 -5.848 1.00 94.50 89 GLN A CA 1
ATOM 663 C C . GLN A 1 89 ? 3.520 4.830 -6.998 1.00 94.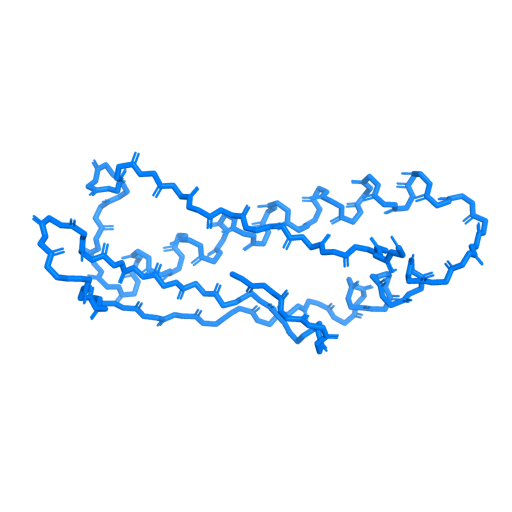50 89 GLN A C 1
ATOM 665 O O . GLN A 1 89 ? 3.199 4.546 -8.152 1.00 94.50 89 GLN A O 1
ATOM 670 N N . THR A 1 90 ? 4.196 5.933 -6.691 1.00 93.56 90 THR A N 1
ATOM 671 C CA . THR A 1 90 ? 4.766 6.789 -7.728 1.00 93.56 90 THR A CA 1
ATOM 672 C C . THR A 1 90 ? 5.869 6.018 -8.439 1.00 93.56 90 THR A C 1
ATOM 674 O O . THR A 1 90 ? 6.818 5.571 -7.798 1.00 93.56 90 THR A O 1
ATOM 677 N N . VAL A 1 91 ? 5.728 5.865 -9.753 1.00 91.69 91 VAL A N 1
ATOM 678 C CA . VAL A 1 91 ? 6.765 5.311 -10.635 1.00 91.69 91 VAL A CA 1
ATOM 679 C C . VAL A 1 91 ? 7.592 6.434 -11.264 1.00 91.69 91 VAL A C 1
ATOM 681 O O . VAL A 1 91 ? 8.799 6.304 -11.428 1.00 91.69 91 VAL A O 1
ATOM 684 N N . ARG A 1 92 ? 6.956 7.562 -11.601 1.00 90.44 92 ARG A N 1
AT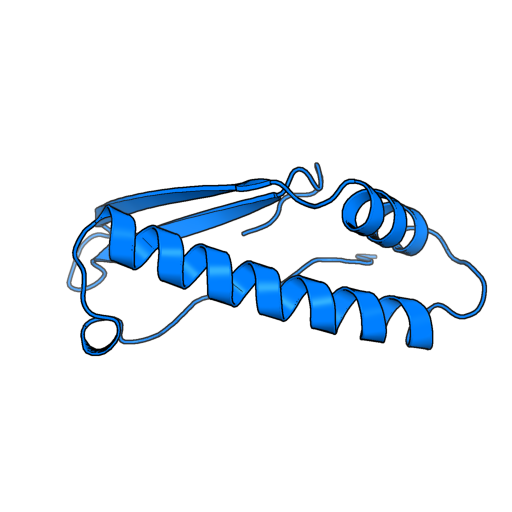OM 685 C CA . ARG A 1 92 ? 7.615 8.718 -12.215 1.00 90.44 92 ARG A CA 1
ATOM 686 C C . ARG A 1 92 ? 6.863 9.996 -11.844 1.00 90.44 92 ARG A C 1
ATOM 688 O O . ARG A 1 92 ? 5.636 10.001 -11.832 1.00 90.44 92 ARG A O 1
ATOM 695 N N . HIS A 1 93 ? 7.597 11.060 -11.543 1.00 90.69 93 HIS A N 1
ATOM 696 C CA . HIS A 1 93 ? 7.068 12.403 -11.312 1.00 90.69 93 HIS A CA 1
ATOM 697 C C . HIS A 1 93 ? 8.037 13.395 -11.959 1.00 90.69 93 HIS A C 1
ATOM 699 O O . HIS A 1 93 ? 9.239 13.320 -11.703 1.00 90.69 93 HIS A O 1
ATOM 705 N N . ARG A 1 94 ? 7.533 14.232 -12.863 1.00 81.19 94 ARG A N 1
ATOM 706 C CA . ARG A 1 94 ? 8.272 15.252 -13.611 1.00 81.19 94 ARG A CA 1
ATOM 707 C C . ARG A 1 94 ? 7.382 16.471 -13.767 1.00 81.19 94 ARG A C 1
ATOM 709 O O . ARG A 1 94 ? 6.150 16.252 -13.843 1.00 81.19 94 ARG A O 1
#

Sequence (94 aa):
MSGTSLDGVDSVLVDLRGRPFLLGAAFLPYPKSLKATLLALHETSRDELHRAALAGIELSRLYAKAADRLLEKHGIPARNVSAIGCHGQTVRHR

Mean predicted aligned error: 3.13 Å

Radius of gyration: 15.02 Å; Cα contacts (8 Å, |Δi|>4): 97; chains: 1; bounding box: 32×24×39 Å

Secondary structure (DSSP, 8-state):
---TT--EEEEEEEE-SSS-EEEEEEEEEPPHHHHHHHHHHHS--TTHHHHHHHHHHHHHHHHHHHHHHHHHHTT--GGG----------S---